Protein AF-A0A525J0Y9-F1 (afdb_monomer)

Radius of gyration: 17.72 Å; Cα contacts (8 Å, |Δi|>4): 137; chains: 1; bounding box: 52×39×49 Å

Structure (mmCIF, N/CA/C/O backbone):
data_AF-A0A525J0Y9-F1
#
_entry.id   AF-A0A525J0Y9-F1
#
loop_
_atom_site.group_PDB
_atom_site.id
_atom_site.type_symbol
_atom_site.label_atom_id
_atom_site.label_alt_id
_atom_site.label_comp_id
_atom_site.label_asym_id
_atom_site.label_entity_id
_atom_site.label_seq_id
_atom_site.pdbx_PDB_ins_code
_atom_site.Cartn_x
_atom_site.Cartn_y
_atom_site.Cartn_z
_atom_site.occupancy
_atom_site.B_iso_or_equiv
_atom_site.auth_seq_id
_atom_site.auth_comp_id
_atom_site.auth_asym_id
_atom_site.auth_atom_id
_atom_site.pdbx_PDB_model_num
ATOM 1 N N . MET A 1 1 ? 34.612 -6.342 -10.418 1.00 50.94 1 MET A N 1
ATOM 2 C CA . MET A 1 1 ? 33.706 -7.247 -11.149 1.00 50.94 1 MET A CA 1
ATOM 3 C C . MET A 1 1 ? 33.221 -6.514 -12.387 1.00 50.94 1 MET A C 1
ATOM 5 O O . MET A 1 1 ? 32.792 -5.370 -12.257 1.00 50.94 1 MET A O 1
ATOM 9 N N . LYS A 1 2 ? 33.400 -7.086 -13.579 1.00 50.25 2 LYS A N 1
ATOM 10 C CA . LYS A 1 2 ? 32.946 -6.467 -14.837 1.00 50.25 2 LYS A CA 1
ATOM 11 C C . LYS A 1 2 ? 31.425 -6.607 -14.954 1.00 50.25 2 LYS A C 1
ATOM 13 O O . LYS A 1 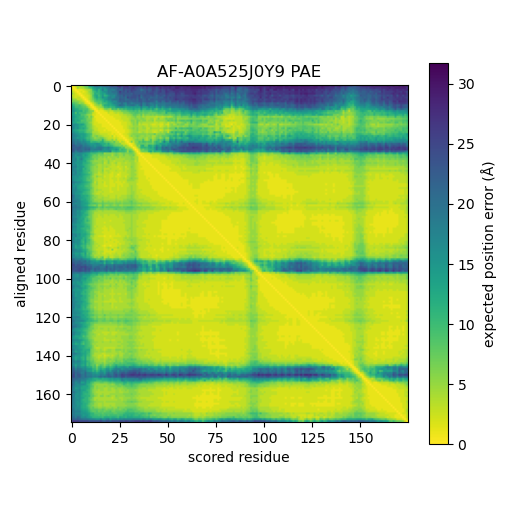2 ? 30.862 -7.576 -14.463 1.00 50.25 2 LYS A O 1
ATOM 18 N N . LEU A 1 3 ? 30.759 -5.667 -15.630 1.00 39.69 3 LEU A N 1
ATOM 19 C CA . LEU A 1 3 ? 29.298 -5.688 -15.824 1.00 39.69 3 LEU A CA 1
ATOM 20 C C . LEU A 1 3 ? 28.804 -7.018 -16.432 1.00 39.69 3 LEU A C 1
ATOM 22 O O . LEU A 1 3 ? 27.753 -7.513 -16.049 1.00 39.69 3 LEU A O 1
ATOM 26 N N . ALA A 1 4 ? 29.608 -7.621 -17.313 1.00 53.34 4 ALA A N 1
ATOM 27 C CA . ALA A 1 4 ? 29.344 -8.934 -17.897 1.00 53.34 4 ALA A CA 1
ATOM 28 C C . ALA A 1 4 ? 29.291 -10.067 -16.852 1.00 53.34 4 ALA A C 1
ATOM 30 O O . ALA A 1 4 ? 28.433 -10.929 -16.942 1.00 53.34 4 ALA A O 1
ATOM 31 N N . GLU A 1 5 ? 30.135 -10.026 -15.816 1.00 46.31 5 GLU A N 1
ATOM 32 C CA . GLU A 1 5 ? 30.163 -11.041 -14.748 1.00 46.31 5 GLU A CA 1
ATOM 33 C C . GLU A 1 5 ? 28.964 -10.906 -13.793 1.00 46.31 5 GLU A C 1
ATOM 35 O O . GLU A 1 5 ? 28.507 -11.897 -13.239 1.00 46.31 5 GLU A O 1
ATOM 40 N N . ILE A 1 6 ? 28.421 -9.691 -13.616 1.00 53.44 6 ILE A N 1
ATOM 41 C CA . ILE A 1 6 ? 27.193 -9.453 -12.830 1.00 53.44 6 ILE A CA 1
ATOM 42 C C . ILE A 1 6 ? 25.972 -10.068 -13.530 1.00 53.44 6 ILE A C 1
ATOM 44 O O . ILE A 1 6 ? 25.081 -10.587 -12.865 1.00 53.44 6 ILE A O 1
ATOM 48 N N . LEU A 1 7 ? 25.937 -10.015 -14.865 1.00 55.31 7 LEU A N 1
ATOM 49 C CA . LEU A 1 7 ? 24.838 -10.542 -15.681 1.00 55.31 7 LEU A CA 1
ATOM 50 C C . LEU A 1 7 ? 24.848 -12.075 -15.796 1.00 55.31 7 LEU A C 1
ATOM 52 O O . LEU A 1 7 ? 23.826 -12.656 -16.151 1.00 55.31 7 LEU A O 1
ATOM 56 N N . GLU A 1 8 ? 25.975 -12.721 -15.488 1.00 55.66 8 GLU A N 1
ATOM 57 C CA . GLU A 1 8 ? 26.121 -14.183 -15.488 1.00 55.66 8 GLU A CA 1
ATOM 58 C C . GLU A 1 8 ? 25.862 -14.831 -14.119 1.00 55.66 8 GLU A C 1
ATOM 60 O O . GLU A 1 8 ? 25.865 -16.059 -14.004 1.00 55.66 8 GLU A O 1
ATOM 65 N N . LEU A 1 9 ? 25.600 -14.037 -13.074 1.00 55.06 9 LEU A N 1
ATOM 66 C CA . LEU A 1 9 ? 25.183 -14.584 -11.787 1.00 55.06 9 LEU A CA 1
ATOM 67 C C . LEU A 1 9 ? 23.846 -15.329 -11.939 1.00 55.06 9 LEU A C 1
ATOM 69 O O . LEU A 1 9 ? 22.971 -14.882 -12.688 1.00 55.06 9 LEU A O 1
ATOM 73 N N . PRO A 1 10 ? 23.656 -16.458 -11.231 1.00 55.88 10 PRO A N 1
ATOM 74 C CA . PRO A 1 10 ? 22.406 -17.198 -11.283 1.00 55.88 10 PRO A CA 1
ATOM 75 C C . PRO A 1 10 ? 21.253 -16.279 -10.873 1.00 55.88 10 PRO A C 1
ATOM 77 O O . PRO A 1 10 ? 21.152 -15.855 -9.724 1.00 55.88 10 PRO A O 1
ATOM 80 N N . THR A 1 11 ? 20.395 -15.965 -11.842 1.00 59.47 11 THR A N 1
ATOM 81 C CA . THR A 1 11 ? 19.220 -15.123 -11.621 1.00 59.47 11 THR A CA 1
ATOM 82 C C . THR A 1 11 ? 18.244 -15.860 -10.721 1.00 59.47 11 THR A C 1
ATOM 84 O O . THR A 1 11 ? 17.817 -16.983 -11.017 1.00 59.47 11 THR A O 1
ATOM 87 N N . THR A 1 12 ? 17.880 -15.225 -9.612 1.00 68.38 12 THR A N 1
ATOM 88 C CA . THR A 1 12 ? 16.834 -15.740 -8.733 1.00 68.38 12 THR A CA 1
ATOM 89 C C . THR A 1 12 ? 15.503 -15.783 -9.491 1.00 68.38 12 THR A C 1
ATOM 91 O O . THR A 1 12 ? 15.310 -15.105 -10.508 1.00 68.38 12 THR A O 1
ATOM 94 N N . GLY A 1 13 ? 14.536 -16.568 -9.000 1.00 71.94 13 GLY A N 1
ATOM 95 C CA . GLY A 1 13 ? 13.170 -16.518 -9.536 1.00 71.94 13 GLY A CA 1
ATOM 96 C C . GLY A 1 13 ? 12.594 -15.093 -9.520 1.00 71.94 13 GLY A C 1
ATOM 97 O O . GLY A 1 13 ? 11.845 -14.717 -10.418 1.00 71.94 13 GLY A O 1
ATOM 98 N N . TRP A 1 14 ? 13.018 -14.276 -8.553 1.00 75.94 14 TRP A N 1
ATOM 99 C CA . TRP A 1 14 ? 12.629 -12.878 -8.410 1.00 75.94 14 TRP A CA 1
ATOM 100 C C . TRP A 1 14 ? 13.270 -11.951 -9.442 1.00 75.94 14 TRP A C 1
ATOM 102 O O . TRP A 1 14 ? 12.550 -11.143 -10.028 1.00 75.94 14 TRP A O 1
ATOM 112 N N . ASP A 1 15 ? 14.559 -12.114 -9.748 1.00 77.38 15 ASP A N 1
ATOM 113 C CA . ASP A 1 15 ? 15.233 -11.322 -10.789 1.00 77.38 15 ASP A CA 1
ATOM 114 C C . ASP A 1 15 ? 14.546 -11.500 -12.147 1.00 77.38 15 ASP A C 1
ATOM 116 O O . ASP A 1 15 ? 14.298 -10.532 -12.867 1.00 77.38 15 ASP A O 1
ATOM 120 N N . LYS A 1 16 ? 14.146 -12.739 -12.463 1.00 79.19 16 LYS A N 1
ATOM 121 C CA . LYS A 1 16 ? 13.405 -13.057 -13.692 1.00 79.19 16 LYS A CA 1
ATOM 122 C C . LYS A 1 16 ? 12.023 -12.408 -13.720 1.00 79.19 16 LYS A C 1
ATOM 124 O O . LYS A 1 16 ? 11.616 -11.915 -14.767 1.00 79.19 16 LYS A O 1
ATOM 129 N N . ARG A 1 17 ? 11.305 -12.382 -12.592 1.00 80.81 17 ARG A N 1
ATOM 130 C CA . ARG A 1 17 ? 9.975 -11.754 -12.502 1.00 80.81 17 ARG A CA 1
ATOM 131 C C . ARG A 1 17 ? 10.050 -10.232 -12.603 1.00 80.81 17 ARG A C 1
ATOM 133 O O . ARG A 1 17 ? 9.226 -9.651 -13.296 1.00 80.81 17 ARG A O 1
ATOM 140 N N . ILE A 1 18 ? 11.048 -9.597 -11.982 1.00 84.56 18 ILE A N 1
ATOM 141 C CA . ILE A 1 18 ? 11.303 -8.154 -12.138 1.00 84.56 18 ILE A CA 1
ATOM 142 C C . ILE A 1 18 ? 11.634 -7.829 -13.594 1.00 84.56 18 ILE A C 1
ATOM 144 O O . ILE A 1 18 ? 11.050 -6.905 -14.154 1.00 84.56 18 ILE A O 1
ATOM 148 N N . ALA A 1 19 ? 12.535 -8.596 -14.216 1.00 82.44 19 ALA A N 1
ATOM 149 C CA . ALA A 1 19 ? 12.900 -8.398 -15.614 1.00 82.44 19 ALA A CA 1
ATOM 150 C C . ALA A 1 19 ? 11.688 -8.565 -16.540 1.00 82.44 19 ALA A C 1
ATOM 152 O O . ALA A 1 19 ? 11.426 -7.682 -17.345 1.00 82.44 19 ALA A O 1
ATOM 153 N N . ALA A 1 20 ? 10.908 -9.639 -16.383 1.00 81.38 20 ALA A N 1
ATOM 154 C CA . ALA A 1 20 ? 9.713 -9.879 -17.188 1.00 81.38 20 ALA A CA 1
ATOM 155 C C . ALA A 1 20 ? 8.656 -8.771 -17.024 1.00 81.38 20 ALA A C 1
ATOM 157 O O . ALA A 1 20 ? 8.114 -8.300 -18.023 1.00 81.38 20 ALA A O 1
ATOM 158 N N . ASP A 1 21 ? 8.399 -8.329 -15.787 1.00 88.19 21 ASP A N 1
ATOM 159 C CA . ASP A 1 21 ? 7.450 -7.249 -15.490 1.00 88.19 21 ASP A CA 1
ATOM 160 C C . ASP A 1 21 ? 7.878 -5.933 -16.155 1.00 88.19 21 ASP A C 1
ATOM 162 O O . ASP A 1 21 ? 7.080 -5.286 -16.827 1.00 88.19 21 ASP A O 1
ATOM 166 N N . LEU A 1 22 ? 9.160 -5.563 -16.045 1.00 87.00 22 LEU A N 1
ATOM 167 C CA . LEU A 1 22 ? 9.690 -4.361 -16.691 1.00 87.00 22 LEU A CA 1
ATOM 168 C C . LEU A 1 22 ? 9.712 -4.480 -18.220 1.00 87.00 22 LEU A C 1
ATOM 170 O O . LEU A 1 22 ? 9.345 -3.522 -18.896 1.00 87.00 22 LEU A O 1
ATOM 174 N N . THR A 1 23 ? 10.115 -5.626 -18.774 1.00 85.50 23 THR A N 1
ATOM 175 C CA . THR A 1 23 ? 10.181 -5.841 -20.226 1.00 85.50 23 THR A CA 1
ATOM 176 C C . THR A 1 23 ? 8.806 -5.725 -20.868 1.00 85.50 23 THR A C 1
ATOM 178 O O . THR A 1 23 ? 8.678 -4.997 -21.848 1.00 85.50 23 THR A O 1
ATOM 181 N N . ALA A 1 24 ? 7.774 -6.349 -20.291 1.00 83.38 24 ALA A N 1
ATOM 182 C CA . ALA A 1 24 ? 6.409 -6.253 -20.811 1.00 83.38 24 ALA A CA 1
ATOM 183 C C . ALA A 1 24 ? 5.927 -4.792 -20.900 1.00 83.38 24 ALA A C 1
ATOM 185 O O . ALA A 1 24 ? 5.294 -4.383 -21.874 1.00 83.38 24 ALA A O 1
ATOM 186 N N . GLU A 1 25 ? 6.275 -3.980 -19.901 1.00 87.06 25 GLU A N 1
ATOM 187 C CA . GLU A 1 25 ? 5.931 -2.559 -19.871 1.00 87.06 25 GLU A CA 1
ATOM 188 C C . GLU A 1 25 ? 6.750 -1.720 -20.852 1.00 87.06 25 GLU A C 1
ATOM 190 O O . GLU A 1 25 ? 6.225 -0.810 -21.498 1.00 87.06 25 GLU A O 1
ATOM 195 N N . MET A 1 26 ? 8.038 -2.030 -20.984 1.00 82.75 26 MET A N 1
ATOM 196 C CA . MET 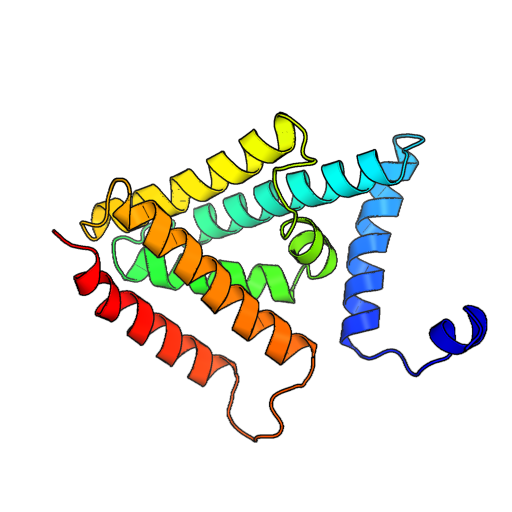A 1 26 ? 8.930 -1.344 -21.910 1.00 82.75 26 MET A CA 1
ATOM 197 C C . MET A 1 26 ? 8.572 -1.639 -23.365 1.00 82.75 26 MET A C 1
ATOM 199 O O . MET A 1 26 ? 8.555 -0.706 -24.159 1.00 82.75 26 MET A O 1
ATOM 203 N N . GLU A 1 27 ? 8.256 -2.884 -23.720 1.00 81.31 27 GLU A N 1
ATOM 204 C CA . GLU A 1 27 ? 7.828 -3.257 -25.075 1.00 81.31 27 GLU A CA 1
ATOM 205 C C . GLU A 1 27 ? 6.557 -2.510 -25.477 1.00 81.31 27 GLU A C 1
ATOM 207 O O . GLU A 1 27 ? 6.502 -1.913 -26.553 1.00 81.31 27 GLU A O 1
ATOM 212 N N . HIS A 1 28 ? 5.569 -2.465 -24.582 1.00 77.00 28 HIS A N 1
ATOM 213 C CA . HIS A 1 28 ? 4.333 -1.732 -24.818 1.00 77.00 28 HIS A CA 1
ATOM 214 C C . HIS A 1 28 ? 4.578 -0.222 -24.985 1.00 77.00 28 HIS A C 1
ATOM 216 O O . HIS A 1 28 ? 4.080 0.382 -25.931 1.00 77.00 28 HIS A O 1
ATOM 222 N N . HIS A 1 29 ? 5.386 0.393 -24.113 1.00 76.62 29 HIS A N 1
ATOM 223 C CA . HIS A 1 29 ? 5.624 1.839 -24.151 1.00 76.62 29 HIS A CA 1
ATOM 224 C C . HIS A 1 29 ? 6.548 2.283 -25.299 1.00 76.62 29 HIS A C 1
ATOM 226 O O . HIS A 1 29 ? 6.326 3.334 -25.902 1.00 76.62 29 HIS A O 1
ATOM 232 N N . LEU A 1 30 ? 7.583 1.497 -25.618 1.00 71.62 30 LEU A N 1
ATOM 233 C CA . LEU A 1 30 ? 8.547 1.805 -26.682 1.00 71.62 30 LEU A CA 1
ATOM 234 C C . LEU A 1 30 ? 7.973 1.575 -28.082 1.00 71.62 30 LEU A C 1
ATOM 236 O O . LEU A 1 30 ? 8.363 2.279 -29.011 1.00 71.62 30 LEU A O 1
ATOM 240 N N . ALA A 1 31 ? 7.023 0.646 -28.240 1.00 67.75 31 ALA A N 1
ATOM 241 C CA . ALA A 1 31 ? 6.267 0.511 -29.485 1.00 67.75 31 ALA A CA 1
ATOM 242 C C . ALA A 1 31 ? 5.491 1.796 -29.830 1.00 67.75 31 ALA A C 1
ATOM 244 O O . ALA A 1 31 ? 5.243 2.080 -31.001 1.00 67.75 31 ALA A O 1
ATOM 245 N N . GLU A 1 32 ? 5.139 2.593 -28.817 1.00 63.66 32 GLU A N 1
ATOM 246 C CA . GLU A 1 32 ? 4.380 3.829 -28.980 1.00 63.66 32 GLU A CA 1
ATOM 247 C C . GLU A 1 32 ? 5.272 5.081 -29.090 1.00 63.66 32 GLU A C 1
ATOM 249 O O . GLU A 1 32 ? 4.835 6.068 -29.690 1.00 63.66 32 GLU A O 1
ATOM 254 N N . LYS A 1 33 ? 6.499 5.090 -28.526 1.00 64.94 33 LYS A N 1
ATOM 255 C CA . LYS A 1 33 ? 7.399 6.271 -28.483 1.00 64.94 33 LYS A CA 1
ATOM 256 C C . LYS A 1 33 ? 8.890 5.934 -28.318 1.00 64.94 33 LYS A C 1
ATOM 258 O O . LYS A 1 33 ? 9.260 5.007 -27.608 1.00 64.94 33 LYS A O 1
ATOM 263 N N . THR A 1 34 ? 9.770 6.818 -28.802 1.00 60.31 34 THR A N 1
ATOM 264 C CA . THR A 1 34 ? 11.162 6.901 -28.315 1.00 60.31 34 THR A CA 1
ATOM 265 C C . THR A 1 34 ? 11.166 7.612 -26.959 1.00 60.31 34 THR A C 1
ATOM 267 O O . THR A 1 34 ? 10.765 8.771 -26.881 1.00 60.31 34 THR A O 1
ATOM 270 N N . SER A 1 35 ? 11.574 6.941 -25.880 1.00 68.12 35 SER A N 1
ATOM 271 C CA . SER A 1 35 ? 11.570 7.510 -24.519 1.00 68.12 35 SER A CA 1
ATOM 272 C C . SER A 1 35 ? 12.936 7.418 -23.847 1.00 68.12 35 SER A C 1
ATOM 274 O O . SER A 1 35 ? 13.663 6.438 -23.999 1.00 68.12 35 SER A O 1
ATOM 276 N N . THR A 1 36 ? 13.281 8.441 -23.071 1.00 81.75 36 THR A N 1
ATOM 277 C CA . THR A 1 36 ? 14.479 8.470 -22.226 1.00 81.75 36 THR A CA 1
ATOM 278 C C . THR A 1 36 ? 14.278 7.657 -20.939 1.00 81.75 36 THR A C 1
ATOM 280 O O . THR A 1 36 ? 13.154 7.408 -20.499 1.00 81.75 36 THR A O 1
ATOM 283 N N . VAL A 1 37 ? 15.372 7.266 -20.272 1.00 79.19 37 VAL A N 1
ATOM 284 C CA . VAL A 1 37 ? 15.308 6.534 -18.988 1.00 79.19 37 VAL A CA 1
ATOM 285 C C . VAL A 1 37 ? 14.514 7.295 -17.906 1.00 79.19 37 VAL A C 1
ATOM 287 O O . VAL A 1 37 ? 13.697 6.665 -17.230 1.00 79.19 37 VAL A O 1
ATOM 290 N N . PRO A 1 38 ? 14.677 8.622 -17.710 1.00 79.12 38 PRO A N 1
ATOM 291 C CA . PRO A 1 38 ? 13.848 9.374 -16.764 1.00 79.12 38 PRO A CA 1
ATOM 292 C C . PRO A 1 38 ? 12.349 9.339 -17.090 1.00 79.12 38 PRO A C 1
ATOM 294 O O . PRO A 1 38 ? 11.536 9.186 -16.174 1.00 79.12 38 PRO A O 1
ATOM 297 N N . GLU A 1 39 ? 11.984 9.437 -18.372 1.00 80.44 39 GLU A N 1
ATOM 298 C CA . GLU A 1 39 ? 10.590 9.361 -18.831 1.00 80.44 39 GLU A CA 1
ATOM 299 C C . GLU A 1 39 ? 9.999 7.977 -18.580 1.00 80.44 39 GLU A C 1
ATOM 301 O O . GLU A 1 39 ? 8.924 7.874 -17.991 1.00 80.44 39 GLU A O 1
ATOM 306 N N . MET A 1 40 ? 10.741 6.917 -18.909 1.00 83.12 40 MET A N 1
ATOM 307 C CA . MET A 1 40 ? 10.334 5.538 -18.636 1.00 83.12 40 MET A CA 1
ATOM 308 C C . MET A 1 40 ? 10.110 5.311 -17.137 1.00 83.12 40 MET A C 1
ATOM 310 O O . MET A 1 40 ? 9.065 4.825 -16.711 1.00 83.12 40 MET A O 1
ATOM 314 N N . ARG A 1 41 ? 11.056 5.739 -16.292 1.00 79.69 41 ARG A N 1
ATOM 315 C CA . ARG A 1 41 ? 10.922 5.606 -14.832 1.00 79.69 41 ARG A CA 1
ATOM 316 C C . ARG A 1 41 ? 9.712 6.361 -14.284 1.00 79.69 41 ARG A C 1
ATOM 318 O O . ARG A 1 41 ? 9.114 5.926 -13.302 1.00 79.69 41 ARG A O 1
ATOM 325 N N . ARG A 1 42 ? 9.373 7.514 -14.866 1.00 83.31 42 ARG A N 1
ATOM 326 C CA . ARG A 1 42 ? 8.179 8.289 -14.504 1.00 83.31 42 ARG A CA 1
ATOM 327 C C . ARG A 1 42 ? 6.906 7.569 -14.950 1.00 83.31 42 ARG A C 1
ATOM 329 O O . ARG A 1 42 ? 5.977 7.467 -14.153 1.00 83.31 42 ARG A O 1
ATOM 336 N N . PHE A 1 43 ? 6.873 7.068 -16.183 1.00 87.81 43 PHE A N 1
ATOM 337 C CA . PHE A 1 43 ? 5.756 6.299 -16.728 1.00 87.81 43 PHE A CA 1
ATOM 338 C C . PHE A 1 43 ? 5.437 5.082 -15.853 1.00 87.81 43 PHE A C 1
ATOM 340 O O . PHE A 1 43 ? 4.316 4.974 -15.357 1.00 87.81 43 PHE A O 1
ATOM 347 N N . LEU A 1 44 ? 6.441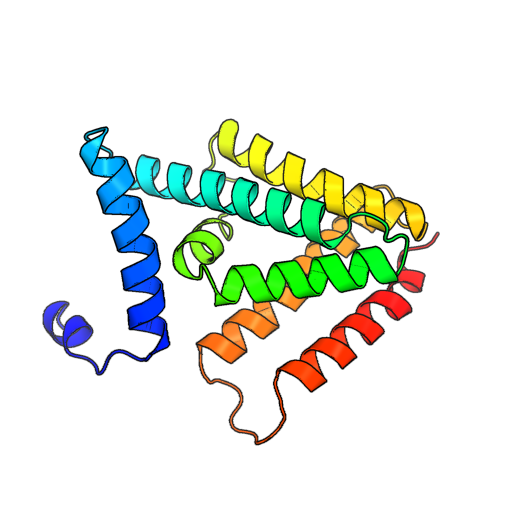 4.245 -15.576 1.00 89.12 44 LEU A N 1
ATOM 348 C CA . LEU A 1 44 ? 6.302 3.044 -14.748 1.00 89.12 44 LEU A CA 1
ATOM 349 C C . LEU A 1 44 ? 5.776 3.375 -13.347 1.00 89.12 44 LEU A C 1
ATOM 351 O O . LEU A 1 44 ? 4.870 2.717 -12.850 1.00 89.12 44 LEU A O 1
ATOM 355 N N . ALA A 1 45 ? 6.287 4.437 -12.721 1.00 87.81 45 ALA A N 1
ATOM 356 C CA . ALA A 1 45 ? 5.841 4.847 -11.393 1.00 87.81 45 ALA A CA 1
ATOM 357 C C . ALA A 1 45 ? 4.378 5.330 -11.378 1.00 87.81 45 ALA A C 1
ATOM 359 O O . ALA A 1 45 ? 3.609 4.967 -10.489 1.00 87.81 45 ALA A O 1
ATOM 360 N N . VAL A 1 46 ? 3.976 6.138 -12.368 1.00 91.00 46 VAL A N 1
ATOM 361 C CA . VAL A 1 46 ? 2.591 6.620 -12.501 1.00 91.00 46 VAL A CA 1
ATOM 362 C C . VAL A 1 46 ? 1.639 5.462 -12.786 1.00 91.00 46 VAL A C 1
ATOM 364 O O . VAL A 1 46 ? 0.572 5.391 -12.173 1.00 91.00 46 VAL A O 1
ATOM 367 N N . LYS A 1 47 ? 2.020 4.549 -13.687 1.00 93.44 47 LYS A N 1
ATOM 368 C CA . LYS A 1 47 ? 1.256 3.333 -13.974 1.00 93.44 47 LYS A CA 1
ATOM 369 C C . LYS A 1 47 ? 1.121 2.478 -12.717 1.00 93.44 47 LYS A C 1
ATOM 371 O O . L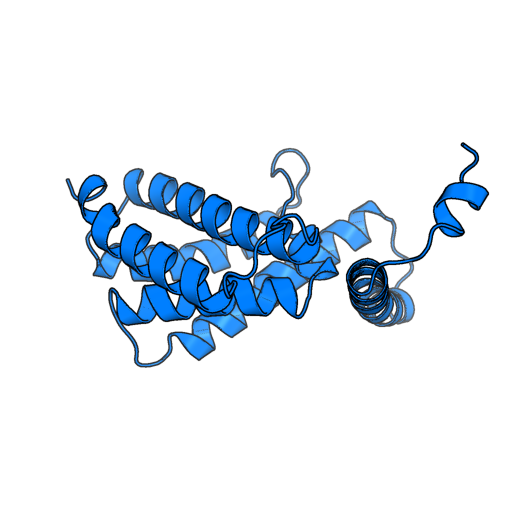YS A 1 47 ? 0.002 2.144 -12.343 1.00 93.44 47 LYS A O 1
ATOM 376 N N . GLY A 1 48 ? 2.221 2.262 -11.998 1.00 94.25 48 GLY A N 1
ATOM 377 C CA . GLY A 1 48 ? 2.236 1.484 -10.766 1.00 94.25 48 GLY A CA 1
ATOM 378 C C . GLY A 1 48 ? 1.303 2.029 -9.684 1.00 94.25 48 GLY A C 1
ATOM 379 O O . GLY A 1 48 ? 0.544 1.274 -9.082 1.00 94.25 48 GLY A O 1
ATOM 380 N N . TYR A 1 49 ? 1.281 3.349 -9.475 1.00 94.25 49 TYR A N 1
ATOM 381 C CA . TYR A 1 49 ? 0.335 3.961 -8.538 1.00 94.25 49 TYR A CA 1
ATOM 382 C C . TYR A 1 49 ? -1.126 3.825 -8.973 1.00 94.25 49 TYR A C 1
ATOM 384 O O . TYR A 1 49 ? -1.992 3.624 -8.121 1.00 94.25 49 TYR A O 1
ATOM 392 N N . ARG A 1 50 ? -1.414 3.940 -10.274 1.00 96.00 50 ARG A N 1
ATOM 393 C CA . ARG A 1 50 ? -2.776 3.808 -10.810 1.00 96.00 50 ARG A CA 1
ATOM 394 C C . ARG A 1 50 ? -3.295 2.380 -10.687 1.00 96.00 50 ARG A C 1
ATOM 396 O O . ARG A 1 50 ? -4.401 2.211 -10.183 1.00 96.00 50 ARG A O 1
ATOM 403 N N . GLU A 1 51 ? -2.498 1.392 -11.089 1.00 97.62 51 GLU A N 1
ATOM 404 C CA . GLU A 1 51 ? -2.861 -0.025 -10.972 1.00 97.62 51 GLU A CA 1
ATOM 405 C C . GLU A 1 51 ? -3.070 -0.412 -9.504 1.00 97.62 51 GLU A C 1
ATOM 407 O O . GLU A 1 51 ? -4.105 -0.979 -9.157 1.00 97.62 51 GLU A O 1
ATOM 412 N N . LEU A 1 52 ? -2.148 -0.023 -8.614 1.00 97.69 52 LEU A N 1
ATOM 413 C CA . LEU A 1 52 ? -2.287 -0.297 -7.185 1.00 97.69 52 LEU A CA 1
ATOM 414 C C . LEU A 1 52 ? -3.544 0.355 -6.593 1.00 97.69 52 LEU A C 1
ATOM 416 O O . LEU A 1 52 ? -4.255 -0.274 -5.811 1.00 97.69 52 LEU A O 1
ATOM 420 N N . ARG A 1 53 ? -3.838 1.609 -6.963 1.00 98.06 53 ARG A N 1
ATOM 421 C CA . ARG A 1 53 ? -5.057 2.291 -6.512 1.00 98.06 53 ARG A CA 1
ATOM 422 C C . ARG A 1 53 ? -6.304 1.536 -6.963 1.00 98.06 53 ARG A C 1
ATOM 424 O O . ARG A 1 53 ? -7.150 1.257 -6.124 1.00 98.06 53 ARG A O 1
ATOM 431 N N . GLN A 1 54 ? -6.390 1.185 -8.246 1.00 98.38 54 GLN A N 1
ATOM 432 C CA . GLN A 1 54 ? -7.528 0.447 -8.804 1.00 98.38 54 GLN A CA 1
ATOM 433 C C . GLN A 1 54 ? -7.727 -0.902 -8.109 1.00 98.38 54 GLN A C 1
ATOM 435 O O . GLN A 1 54 ? -8.855 -1.263 -7.783 1.00 98.38 54 GLN A O 1
ATOM 440 N N . LEU A 1 55 ? -6.633 -1.619 -7.837 1.00 98.50 55 LEU A N 1
ATOM 441 C CA . LEU A 1 55 ? -6.680 -2.889 -7.121 1.00 98.50 55 LEU A CA 1
ATOM 442 C C . LEU A 1 55 ? -7.231 -2.722 -5.702 1.00 98.50 55 LEU A C 1
ATOM 444 O O . LEU A 1 55 ? -8.100 -3.483 -5.290 1.00 98.50 55 LEU A O 1
ATOM 448 N N . ILE A 1 56 ? -6.746 -1.721 -4.963 1.00 98.44 56 ILE A N 1
ATOM 449 C CA . ILE A 1 56 ? -7.236 -1.442 -3.609 1.00 98.44 56 ILE A CA 1
ATOM 450 C C . ILE A 1 56 ? -8.708 -1.039 -3.657 1.00 98.44 56 ILE A C 1
ATOM 452 O O . ILE A 1 56 ? -9.490 -1.593 -2.899 1.00 98.44 56 ILE A O 1
ATOM 456 N N . GLU A 1 57 ? -9.096 -0.109 -4.534 1.00 98.44 57 GLU A N 1
ATOM 457 C CA . GLU A 1 57 ? -10.486 0.351 -4.682 1.00 98.44 57 GLU A CA 1
ATOM 458 C C . GLU A 1 57 ? -11.445 -0.818 -4.944 1.00 98.44 57 GLU A C 1
ATOM 460 O O . GLU A 1 57 ? -12.498 -0.903 -4.311 1.00 98.44 57 GLU A O 1
ATOM 465 N N . HIS A 1 58 ? -11.054 -1.743 -5.823 1.00 98.50 58 HIS A N 1
ATOM 466 C CA . HIS A 1 58 ? -11.796 -2.970 -6.090 1.00 98.50 58 HIS A CA 1
ATOM 467 C C . HIS A 1 58 ? -11.902 -3.857 -4.841 1.00 98.50 58 HIS A C 1
ATOM 469 O O . HIS A 1 58 ? -12.998 -4.251 -4.444 1.00 98.50 58 HIS A O 1
ATOM 475 N N . ASP A 1 59 ? -10.780 -4.144 -4.182 1.00 98.31 59 ASP A N 1
ATOM 476 C CA . ASP A 1 59 ? -10.743 -5.099 -3.074 1.00 98.31 59 ASP A CA 1
ATOM 477 C C . ASP A 1 59 ? -11.353 -4.552 -1.778 1.00 98.31 59 ASP A C 1
ATOM 479 O O . ASP A 1 59 ? -11.786 -5.340 -0.935 1.00 98.31 59 ASP A O 1
ATOM 483 N N . VAL A 1 60 ? -11.431 -3.233 -1.591 1.00 98.31 60 VAL A N 1
ATOM 484 C CA . VAL A 1 60 ? -12.112 -2.625 -0.433 1.00 98.31 60 VAL A CA 1
ATOM 485 C C . VAL A 1 60 ? -13.601 -2.378 -0.672 1.00 98.31 60 VAL A C 1
ATOM 487 O O . VAL A 1 60 ? -14.304 -2.014 0.271 1.00 98.31 60 VAL A O 1
ATOM 490 N N . ALA A 1 61 ? -14.110 -2.581 -1.891 1.00 97.50 61 ALA A N 1
ATOM 491 C CA . ALA A 1 61 ? -15.521 -2.380 -2.200 1.00 97.50 61 ALA A CA 1
ATOM 492 C C . ALA A 1 61 ? -16.424 -3.207 -1.263 1.00 97.50 61 ALA A C 1
ATOM 494 O O . ALA A 1 61 ? -16.211 -4.400 -1.048 1.00 97.50 61 ALA A O 1
ATOM 495 N N . GLY A 1 62 ? -17.425 -2.550 -0.667 1.00 97.31 62 GLY A N 1
ATOM 496 C CA . GLY A 1 62 ? -18.339 -3.166 0.305 1.00 97.31 62 GLY A CA 1
ATOM 497 C C . GLY A 1 62 ? -17.749 -3.412 1.702 1.00 97.31 62 GLY A C 1
ATOM 498 O O . GLY A 1 62 ? -18.459 -3.923 2.564 1.00 97.31 62 GLY A O 1
ATOM 499 N N . LYS A 1 63 ? -16.486 -3.041 1.954 1.00 98.12 63 LYS A N 1
ATOM 500 C CA . LYS A 1 63 ? -15.824 -3.150 3.265 1.00 98.12 63 LYS A CA 1
ATOM 501 C C . LYS A 1 63 ? -15.718 -1.781 3.937 1.00 98.12 63 LYS A C 1
ATOM 503 O O . LYS A 1 63 ? -15.763 -0.742 3.281 1.00 98.12 63 LYS A O 1
ATOM 508 N N . SER A 1 64 ? -15.551 -1.770 5.258 1.00 96.44 64 SER A N 1
ATOM 509 C CA . SER A 1 64 ? -15.369 -0.535 6.032 1.00 96.44 64 SER A CA 1
ATOM 510 C C . SER A 1 64 ? -14.426 -0.740 7.217 1.00 96.44 64 SER A C 1
ATOM 512 O O . SER A 1 64 ? -14.157 -1.874 7.613 1.00 96.44 64 SER A O 1
ATOM 514 N N . GLY A 1 65 ? -13.894 0.355 7.761 1.00 96.31 65 GLY A N 1
ATOM 515 C CA . GLY A 1 65 ? -13.060 0.356 8.959 1.00 96.31 65 GLY A CA 1
ATOM 516 C C . GLY A 1 65 ? -11.886 -0.623 8.870 1.00 96.31 65 GLY A C 1
ATOM 517 O O . GLY A 1 65 ? -11.074 -0.560 7.944 1.00 96.31 65 GLY A O 1
ATOM 518 N N . ALA A 1 66 ? -11.802 -1.531 9.845 1.00 97.94 66 ALA A N 1
ATOM 519 C CA . ALA A 1 66 ? -10.717 -2.502 9.959 1.00 97.94 66 ALA A CA 1
ATOM 520 C C . ALA A 1 66 ? -10.691 -3.494 8.784 1.00 97.94 66 ALA A C 1
ATOM 522 O O . ALA A 1 66 ? -9.612 -3.816 8.289 1.00 97.94 66 ALA A O 1
ATOM 523 N N . ASP A 1 67 ? -11.856 -3.914 8.283 1.00 98.44 67 ASP A N 1
ATOM 524 C CA . ASP A 1 67 ? -11.946 -4.861 7.165 1.00 98.44 67 ASP A CA 1
ATOM 525 C C . ASP A 1 67 ? -11.462 -4.235 5.854 1.00 98.44 67 ASP A C 1
ATOM 527 O O . ASP A 1 67 ? -10.763 -4.881 5.069 1.00 98.44 67 ASP A O 1
ATOM 531 N N . ALA A 1 68 ? -11.784 -2.956 5.629 1.00 98.56 68 ALA A N 1
ATOM 532 C CA . ALA A 1 68 ? -11.270 -2.210 4.482 1.00 98.56 68 ALA A CA 1
ATOM 533 C C . ALA A 1 68 ? -9.749 -2.034 4.573 1.00 98.56 68 ALA A C 1
ATOM 535 O O . ALA A 1 68 ? -9.042 -2.225 3.584 1.00 98.56 68 ALA A O 1
ATOM 536 N N . LEU A 1 69 ? -9.227 -1.721 5.763 1.00 98.50 69 LEU A N 1
ATOM 537 C CA . LEU A 1 69 ? -7.790 -1.560 5.970 1.00 98.50 69 LEU A CA 1
ATOM 538 C C . LEU A 1 69 ? -7.024 -2.871 5.762 1.00 98.50 69 LEU A C 1
ATOM 540 O O . LEU A 1 69 ? -6.009 -2.884 5.066 1.00 98.50 69 LEU A O 1
ATOM 544 N N . ARG A 1 70 ? -7.540 -3.981 6.298 1.00 98.56 70 ARG A N 1
ATOM 545 C CA . ARG A 1 70 ? -6.982 -5.317 6.072 1.00 98.56 70 ARG A CA 1
ATOM 546 C C . ARG A 1 70 ? -6.941 -5.662 4.586 1.00 98.56 70 ARG A C 1
ATOM 548 O O . ARG A 1 70 ? -5.890 -6.053 4.083 1.00 98.56 70 ARG A O 1
ATOM 555 N N . ALA A 1 71 ? -8.050 -5.468 3.871 1.00 98.62 71 ALA A N 1
ATOM 556 C CA . ALA A 1 71 ? -8.117 -5.723 2.432 1.00 98.62 71 ALA A CA 1
ATOM 557 C C . ALA A 1 71 ? -7.136 -4.846 1.633 1.00 98.62 71 ALA A C 1
ATOM 559 O O . AL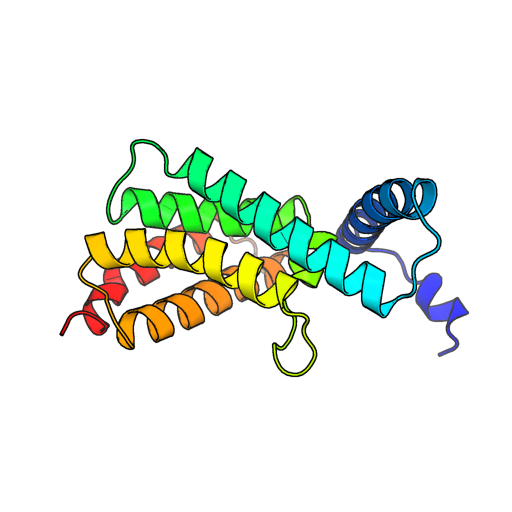A A 1 71 ? -6.477 -5.339 0.716 1.00 98.62 71 ALA A O 1
ATOM 560 N N . ALA A 1 72 ? -6.980 -3.573 2.011 1.00 98.62 72 ALA A N 1
ATOM 561 C CA . ALA A 1 72 ? -6.011 -2.677 1.391 1.00 98.62 72 ALA A CA 1
ATOM 562 C C . ALA A 1 72 ? -4.566 -3.158 1.603 1.00 98.62 72 ALA A C 1
ATOM 564 O O . ALA A 1 72 ? -3.802 -3.215 0.643 1.00 98.62 72 ALA A O 1
ATOM 565 N N . MET A 1 73 ? -4.191 -3.557 2.824 1.00 98.50 73 MET A N 1
ATOM 566 C CA . MET A 1 73 ? -2.847 -4.076 3.113 1.00 98.50 73 MET A CA 1
ATOM 567 C C . MET A 1 73 ? -2.556 -5.355 2.312 1.00 98.50 73 MET A C 1
ATOM 569 O O . MET A 1 73 ? -1.537 -5.422 1.625 1.00 98.50 73 MET A O 1
ATOM 573 N N . ILE A 1 74 ? -3.491 -6.314 2.289 1.00 98.06 74 ILE A N 1
ATOM 574 C CA . ILE A 1 74 ? -3.383 -7.532 1.464 1.00 98.06 74 ILE A CA 1
ATOM 575 C C . ILE A 1 74 ? -3.186 -7.179 -0.016 1.00 98.06 74 ILE A C 1
ATOM 577 O O . ILE A 1 74 ? -2.277 -7.708 -0.656 1.00 98.06 74 ILE A O 1
ATOM 581 N N . SER A 1 75 ? -3.977 -6.242 -0.543 1.00 98.19 75 SER A N 1
ATOM 582 C CA . SER A 1 75 ? -3.867 -5.780 -1.934 1.00 98.19 75 SER A CA 1
ATOM 583 C C . SER A 1 75 ? -2.507 -5.153 -2.228 1.00 98.19 75 SER A C 1
ATOM 585 O O . SER A 1 75 ? -1.930 -5.405 -3.282 1.00 98.19 75 SER A O 1
ATOM 587 N N . MET A 1 76 ? -1.966 -4.368 -1.292 1.00 97.50 76 MET A N 1
ATOM 588 C CA . MET A 1 76 ? -0.649 -3.750 -1.439 1.00 97.50 76 MET A CA 1
ATOM 589 C C . MET A 1 76 ? 0.476 -4.786 -1.492 1.00 97.50 76 MET A C 1
ATOM 591 O O . MET A 1 76 ? 1.354 -4.661 -2.346 1.00 97.50 76 MET A O 1
ATOM 595 N N . ARG A 1 77 ? 0.453 -5.813 -0.628 1.00 95.88 77 ARG A N 1
ATOM 596 C CA . ARG A 1 77 ? 1.430 -6.912 -0.702 1.00 95.88 77 ARG A CA 1
ATOM 597 C C . ARG A 1 77 ? 1.260 -7.705 -1.994 1.00 95.88 77 ARG A C 1
ATOM 599 O O . ARG A 1 77 ? 2.240 -7.868 -2.712 1.00 95.88 77 ARG A O 1
ATOM 606 N N . ARG A 1 78 ? 0.034 -8.131 -2.322 1.00 95.50 78 ARG A N 1
ATOM 607 C CA . ARG A 1 78 ? -0.258 -8.901 -3.542 1.00 95.50 78 ARG A CA 1
ATOM 608 C C . ARG A 1 78 ? 0.232 -8.172 -4.789 1.00 95.50 78 ARG A C 1
ATOM 610 O O . ARG A 1 78 ? 1.002 -8.736 -5.550 1.00 95.50 78 ARG A O 1
ATOM 617 N N . TYR A 1 79 ? -0.118 -6.895 -4.942 1.00 96.44 79 TYR A N 1
ATOM 618 C CA . TYR A 1 79 ? 0.344 -6.081 -6.066 1.00 96.44 79 TYR A CA 1
ATOM 619 C C . TYR A 1 79 ? 1.868 -6.032 -6.159 1.00 96.44 79 TYR A C 1
ATOM 621 O O . TYR A 1 79 ? 2.432 -6.174 -7.237 1.00 96.44 79 TYR A O 1
ATOM 629 N N . ALA A 1 80 ? 2.546 -5.834 -5.029 1.00 93.75 80 ALA A N 1
ATOM 630 C CA . ALA A 1 80 ? 3.993 -5.733 -5.025 1.00 93.75 80 ALA A CA 1
ATOM 631 C C . ALA A 1 80 ? 4.681 -7.058 -5.380 1.00 93.75 80 ALA A C 1
ATOM 633 O O . ALA A 1 80 ? 5.726 -7.035 -6.026 1.00 93.75 80 ALA A O 1
ATOM 634 N N . LEU A 1 81 ? 4.093 -8.191 -4.994 1.00 90.88 81 LEU A N 1
ATOM 635 C CA . LEU A 1 81 ? 4.571 -9.510 -5.390 1.00 90.88 81 LEU A CA 1
ATOM 636 C C . LEU A 1 81 ? 4.242 -9.793 -6.859 1.00 90.88 81 LEU A C 1
ATOM 638 O O . LEU A 1 81 ? 5.113 -10.283 -7.566 1.00 90.88 81 LEU A O 1
ATOM 642 N N . ASP A 1 82 ? 3.054 -9.448 -7.354 1.00 92.12 82 ASP A N 1
ATOM 643 C CA . ASP A 1 82 ? 2.611 -9.719 -8.731 1.00 92.12 82 ASP A CA 1
ATOM 644 C C . ASP A 1 82 ? 3.299 -8.830 -9.775 1.00 92.12 82 ASP A C 1
ATOM 646 O O . ASP A 1 82 ? 3.650 -9.307 -10.853 1.00 92.12 82 ASP A O 1
ATOM 650 N N . ARG A 1 83 ? 3.528 -7.556 -9.437 1.00 93.31 83 ARG A N 1
ATOM 651 C CA . ARG A 1 83 ? 4.057 -6.500 -10.319 1.00 93.31 83 ARG A CA 1
ATOM 652 C C . ARG A 1 83 ? 5.322 -5.876 -9.715 1.00 93.31 83 ARG A C 1
ATOM 654 O O . ARG A 1 83 ? 5.322 -4.699 -9.335 1.00 93.31 83 ARG A O 1
ATOM 661 N N . PRO A 1 84 ? 6.401 -6.657 -9.528 1.00 90.19 84 PRO A N 1
ATOM 662 C CA . PRO A 1 84 ? 7.535 -6.245 -8.707 1.00 90.19 84 PRO A CA 1
ATOM 663 C C . PRO A 1 84 ? 8.345 -5.091 -9.319 1.00 90.19 84 PRO A C 1
ATOM 665 O O . PRO A 1 84 ? 8.835 -4.235 -8.580 1.00 90.19 84 PRO A O 1
ATOM 668 N N . GLY A 1 85 ? 8.441 -5.006 -10.649 1.00 89.06 85 GLY A N 1
ATOM 669 C CA . GLY A 1 85 ? 9.119 -3.917 -11.352 1.00 89.06 85 GLY A CA 1
ATOM 670 C C . GLY A 1 85 ? 8.350 -2.600 -11.254 1.00 89.06 85 GLY A C 1
ATOM 671 O O . GLY A 1 85 ? 8.917 -1.568 -10.878 1.00 89.06 85 GLY A O 1
ATOM 672 N N . LEU A 1 86 ? 7.040 -2.635 -11.508 1.00 91.25 86 LEU A N 1
ATOM 673 C CA . LEU A 1 86 ? 6.167 -1.469 -11.337 1.00 91.25 86 LEU A CA 1
ATOM 674 C C . LEU A 1 86 ? 6.080 -1.024 -9.876 1.00 91.25 86 LEU A C 1
ATOM 676 O O . LEU A 1 86 ? 6.134 0.172 -9.593 1.00 91.25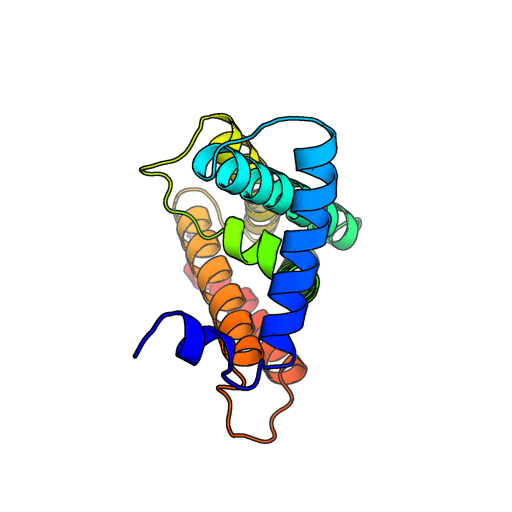 86 LEU A O 1
ATOM 680 N N . SER A 1 87 ? 5.989 -1.969 -8.940 1.00 89.94 87 SER A N 1
ATOM 681 C CA . SER A 1 87 ? 6.005 -1.690 -7.504 1.00 89.94 87 SER A CA 1
ATOM 682 C C . SER A 1 87 ? 7.298 -0.990 -7.088 1.00 89.94 87 SER A C 1
ATOM 684 O O . SER A 1 87 ? 7.248 0.088 -6.489 1.00 89.94 87 SER A O 1
ATOM 686 N N . ALA A 1 88 ? 8.458 -1.505 -7.508 1.00 87.38 88 ALA A N 1
ATOM 687 C CA . ALA A 1 88 ? 9.746 -0.866 -7.258 1.00 87.38 88 ALA A CA 1
ATOM 688 C C . ALA A 1 88 ? 9.826 0.552 -7.852 1.00 87.38 88 ALA A C 1
ATOM 690 O O . ALA A 1 88 ? 10.390 1.456 -7.229 1.00 87.38 88 ALA A O 1
ATOM 691 N N . ALA A 1 89 ? 9.207 0.788 -9.014 1.00 86.62 89 ALA A N 1
ATOM 692 C CA . ALA A 1 89 ? 9.132 2.117 -9.616 1.00 86.62 89 ALA A CA 1
ATOM 693 C C . ALA A 1 89 ? 8.323 3.123 -8.770 1.00 86.62 89 ALA A C 1
ATOM 695 O O . ALA A 1 89 ? 8.565 4.327 -8.871 1.00 86.62 89 ALA A O 1
ATOM 696 N N . THR A 1 90 ? 7.410 2.673 -7.899 1.00 85.69 90 THR A N 1
ATOM 697 C CA . THR A 1 90 ? 6.654 3.568 -6.998 1.00 85.69 90 THR A CA 1
ATOM 698 C C . THR A 1 90 ? 7.481 4.089 -5.815 1.00 85.69 90 THR A C 1
ATOM 700 O O . THR A 1 90 ? 7.175 5.149 -5.272 1.00 85.69 90 THR A O 1
ATOM 703 N N . PHE A 1 91 ? 8.575 3.416 -5.445 1.00 79.12 91 PHE A N 1
ATOM 704 C CA . PHE A 1 91 ? 9.399 3.696 -4.257 1.00 79.12 91 PHE A CA 1
ATOM 705 C C . PHE A 1 91 ? 10.300 4.948 -4.342 1.00 79.12 91 PHE A C 1
ATOM 707 O O . PHE A 1 91 ? 11.283 5.057 -3.605 1.00 79.12 91 PHE A O 1
ATOM 714 N N . ARG A 1 92 ? 10.004 5.881 -5.250 1.00 68.94 92 ARG A N 1
ATOM 715 C CA . ARG A 1 92 ? 10.853 7.039 -5.572 1.00 68.94 92 ARG A CA 1
ATOM 716 C C . ARG A 1 92 ? 10.710 8.189 -4.567 1.00 68.94 92 ARG A C 1
ATOM 718 O O . ARG A 1 92 ? 9.699 8.310 -3.879 1.00 68.94 92 ARG A O 1
ATOM 725 N N . ASN A 1 93 ? 11.760 9.014 -4.488 1.00 59.28 93 ASN A N 1
ATOM 726 C CA . ASN A 1 93 ? 11.793 10.229 -3.674 1.00 59.28 93 ASN A CA 1
ATOM 727 C C . ASN A 1 93 ? 11.168 11.413 -4.455 1.00 59.28 93 ASN A C 1
ATOM 729 O O . ASN A 1 93 ? 11.663 11.720 -5.547 1.00 59.28 93 ASN A O 1
ATOM 733 N N . PRO A 1 94 ? 10.168 12.116 -3.879 1.00 51.22 94 PRO A N 1
ATOM 734 C CA . PRO A 1 94 ? 9.495 13.264 -4.494 1.00 51.22 94 PRO A CA 1
ATOM 735 C C . PRO A 1 94 ? 10.400 14.438 -4.907 1.00 51.22 94 PRO A C 1
ATOM 737 O O . PRO A 1 94 ? 9.972 15.249 -5.729 1.00 51.22 94 PRO A O 1
ATOM 740 N N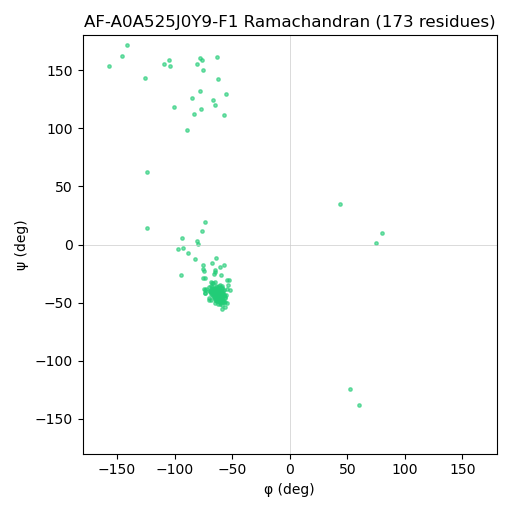 . GLU A 1 95 ? 11.631 14.539 -4.394 1.00 49.50 95 GLU A N 1
ATOM 741 C CA . GLU A 1 95 ? 12.589 15.614 -4.727 1.00 49.50 95 GLU A CA 1
ATOM 742 C C . GLU A 1 95 ? 13.041 15.627 -6.200 1.00 49.50 95 GLU A C 1
ATOM 744 O O . GLU A 1 95 ? 13.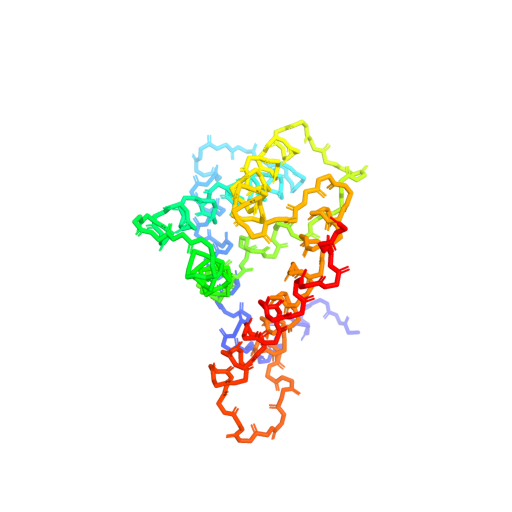621 16.606 -6.660 1.00 49.50 95 GLU A O 1
ATOM 749 N N . THR A 1 96 ? 12.737 14.578 -6.972 1.00 54.38 96 THR A N 1
ATOM 750 C CA . THR A 1 96 ? 13.078 14.482 -8.408 1.00 54.38 96 THR A CA 1
ATOM 751 C C . THR A 1 96 ? 11.872 14.227 -9.316 1.00 54.38 96 THR A C 1
ATOM 753 O O . THR A 1 96 ? 12.040 13.858 -10.480 1.00 54.38 96 THR A O 1
ATOM 756 N N . ASP A 1 97 ? 10.648 14.402 -8.806 1.00 62.06 97 ASP A N 1
ATOM 757 C CA . ASP A 1 97 ? 9.452 13.894 -9.479 1.00 62.06 97 ASP A CA 1
ATOM 758 C C . ASP A 1 97 ? 8.608 14.949 -10.210 1.00 62.06 97 ASP A C 1
ATOM 760 O O . ASP A 1 97 ? 8.542 16.136 -9.880 1.00 62.06 97 ASP A O 1
ATOM 764 N N . SER A 1 98 ? 7.903 14.465 -11.232 1.00 74.81 98 SER A N 1
ATOM 765 C CA . SER A 1 98 ? 6.971 15.240 -12.056 1.00 74.81 98 SER A CA 1
ATOM 766 C C . SER A 1 98 ? 5.628 15.530 -11.364 1.00 74.81 98 SER A C 1
ATOM 768 O O . SER A 1 98 ? 5.225 14.775 -10.472 1.00 74.81 98 SER A O 1
ATOM 770 N N . PRO A 1 99 ? 4.881 16.563 -11.803 1.00 84.56 99 PRO A N 1
ATOM 771 C CA . PRO A 1 99 ? 3.516 16.817 -11.339 1.00 84.56 99 PRO A CA 1
ATOM 772 C C . PRO A 1 99 ? 2.588 15.597 -11.441 1.00 84.56 99 PRO A C 1
ATOM 774 O O . PRO A 1 99 ? 1.814 15.339 -10.520 1.00 84.56 99 PRO A O 1
ATOM 777 N N . GLU A 1 100 ? 2.699 14.802 -12.507 1.00 86.62 100 GLU A N 1
ATOM 778 C CA . GLU A 1 100 ? 1.843 13.631 -12.729 1.00 86.62 100 GLU A CA 1
ATOM 779 C C . GLU A 1 100 ? 2.112 12.506 -11.727 1.00 86.62 100 GLU A C 1
ATOM 781 O O . GLU A 1 100 ? 1.181 11.837 -11.280 1.00 86.62 100 GLU A O 1
ATOM 786 N N . TRP A 1 101 ? 3.374 12.327 -11.332 1.00 84.94 101 TRP A N 1
ATOM 787 C CA . TRP A 1 101 ? 3.749 11.376 -10.286 1.00 84.94 101 TRP A CA 1
ATOM 788 C C . TRP A 1 101 ? 3.131 11.762 -8.943 1.00 84.94 101 TRP A C 1
ATOM 790 O O . TRP A 1 101 ? 2.493 10.932 -8.296 1.00 84.94 101 TRP A O 1
ATOM 800 N N . ARG A 1 102 ? 3.251 13.041 -8.552 1.00 86.38 102 ARG A N 1
ATOM 801 C CA . ARG A 1 102 ? 2.674 13.540 -7.292 1.00 86.38 102 ARG A CA 1
ATOM 802 C C . ARG A 1 102 ? 1.159 13.392 -7.277 1.00 86.38 102 ARG A C 1
ATOM 804 O O . ARG A 1 102 ? 0.604 12.982 -6.263 1.00 86.38 102 ARG A O 1
ATOM 811 N N . ALA A 1 103 ? 0.506 13.683 -8.401 1.00 90.94 103 ALA A N 1
ATOM 812 C CA . ALA A 1 103 ? -0.929 13.487 -8.545 1.00 90.94 103 ALA A CA 1
ATOM 813 C C . ALA A 1 103 ? -1.311 12.011 -8.353 1.00 90.94 103 ALA A C 1
ATOM 815 O O . ALA A 1 103 ? -2.146 11.710 -7.507 1.00 90.94 103 ALA A O 1
ATOM 816 N N . ALA A 1 104 ? -0.659 11.079 -9.058 1.00 92.44 104 ALA A N 1
ATOM 817 C CA . ALA A 1 104 ? -0.956 9.649 -8.941 1.00 92.44 104 ALA A CA 1
ATOM 818 C C . ALA A 1 104 ? -0.724 9.107 -7.517 1.00 92.44 104 ALA A C 1
ATOM 820 O O . ALA A 1 104 ? -1.561 8.378 -6.984 1.00 92.44 104 ALA A O 1
ATOM 821 N N . GLN A 1 105 ? 0.376 9.511 -6.877 1.00 91.31 105 GLN A N 1
ATOM 822 C CA . GLN A 1 105 ? 0.680 9.142 -5.495 1.00 91.31 105 GLN A CA 1
ATOM 823 C C . GLN A 1 105 ? -0.385 9.664 -4.519 1.00 91.31 105 GLN A C 1
ATOM 825 O O . GLN A 1 105 ? -0.795 8.934 -3.610 1.00 91.31 105 GLN A O 1
ATOM 830 N N . MET A 1 106 ? -0.841 10.905 -4.719 1.00 93.12 106 MET A N 1
ATOM 831 C CA . MET A 1 106 ? -1.841 11.545 -3.869 1.00 93.12 106 MET A CA 1
ATOM 832 C C . MET A 1 106 ? -3.216 10.896 -4.034 1.00 93.12 106 MET A C 1
ATOM 834 O O . MET A 1 106 ? -3.909 10.681 -3.044 1.00 93.12 106 MET A O 1
ATOM 838 N N . GLU A 1 107 ? -3.604 10.537 -5.259 1.00 96.38 107 GLU A N 1
ATOM 839 C CA . GLU A 1 107 ? -4.857 9.82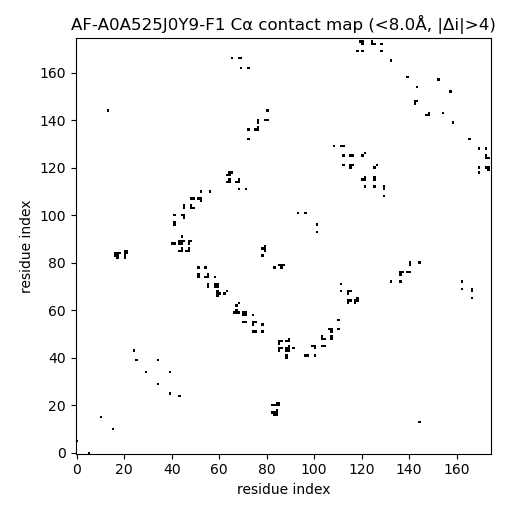2 -5.517 1.00 96.38 107 GLU A CA 1
ATOM 840 C C . GLU A 1 107 ? -4.907 8.471 -4.794 1.00 96.38 107 GLU A C 1
ATOM 842 O O . GLU A 1 107 ? -5.913 8.150 -4.169 1.00 96.38 107 GLU A O 1
ATOM 847 N N . LEU A 1 108 ? -3.808 7.711 -4.789 1.00 96.19 108 LEU A N 1
ATOM 848 C CA . LEU A 1 108 ? -3.708 6.500 -3.972 1.00 96.19 108 LEU A CA 1
ATOM 849 C C . LEU A 1 108 ? -3.777 6.815 -2.466 1.00 96.19 108 LEU A C 1
ATOM 851 O O . LEU A 1 108 ? -4.464 6.127 -1.711 1.00 96.19 108 LEU A O 1
ATOM 855 N N . ALA A 1 109 ? -3.061 7.847 -2.010 1.00 96.62 109 ALA A N 1
ATOM 856 C CA . ALA A 1 109 ? -3.043 8.225 -0.598 1.00 96.62 109 ALA A CA 1
ATOM 857 C C . ALA A 1 109 ? -4.440 8.609 -0.082 1.00 96.62 109 ALA A C 1
ATOM 859 O O . ALA A 1 109 ? -4.791 8.237 1.036 1.00 96.62 109 ALA A O 1
ATOM 860 N N . LYS A 1 110 ? -5.260 9.285 -0.899 1.00 98.00 110 LYS A N 1
ATOM 861 C CA . LYS A 1 110 ? -6.646 9.647 -0.562 1.00 98.00 110 LYS A CA 1
ATOM 862 C C . LYS A 1 110 ? -7.508 8.430 -0.223 1.00 98.00 110 LYS A C 1
ATOM 864 O O . LYS A 1 110 ? -8.276 8.506 0.732 1.00 98.00 110 LYS A O 1
ATOM 869 N N . VAL A 1 111 ? -7.352 7.313 -0.941 1.00 98.25 111 VAL A N 1
ATOM 870 C CA . VAL A 1 111 ? -8.080 6.063 -0.651 1.00 98.25 111 VAL A CA 1
ATOM 871 C C . VAL A 1 111 ? -7.737 5.555 0.752 1.00 98.25 111 VAL A C 1
ATOM 873 O O . VAL A 1 111 ? -8.626 5.287 1.557 1.00 98.25 111 VAL A O 1
ATOM 876 N N . LEU A 1 112 ? -6.446 5.505 1.091 1.00 98.25 112 LEU A N 1
ATOM 877 C CA . LEU A 1 112 ? -5.991 5.059 2.413 1.00 98.25 112 LEU A CA 1
ATOM 878 C C . LEU A 1 112 ? -6.388 6.042 3.526 1.00 98.25 112 LEU A C 1
ATOM 880 O O . LEU A 1 112 ? -6.804 5.618 4.602 1.00 98.25 112 LEU A O 1
ATOM 884 N N . PHE A 1 113 ? -6.338 7.351 3.266 1.00 98.44 113 PHE A N 1
ATOM 885 C CA . PHE A 1 113 ? -6.815 8.362 4.211 1.00 98.44 113 PHE A CA 1
ATOM 886 C C . PHE A 1 113 ? -8.324 8.270 4.462 1.00 98.44 113 PHE A C 1
ATOM 888 O O . PHE A 1 113 ? -8.760 8.479 5.594 1.00 98.44 113 PHE A O 1
ATOM 895 N N . ALA A 1 114 ? -9.124 7.923 3.451 1.00 98.31 114 ALA A N 1
ATOM 896 C CA . ALA A 1 114 ? -10.552 7.690 3.635 1.00 98.31 114 ALA A CA 1
ATOM 897 C C . ALA A 1 114 ? -10.808 6.507 4.584 1.00 98.31 114 ALA A C 1
ATOM 899 O O . ALA A 1 114 ? -11.635 6.622 5.488 1.00 98.31 114 ALA A O 1
ATOM 900 N N . ILE A 1 115 ? -10.046 5.416 4.445 1.00 98.38 115 ILE A N 1
ATOM 901 C CA . ILE A 1 115 ? -10.111 4.255 5.346 1.00 98.38 115 ILE A CA 1
ATOM 902 C C . ILE A 1 115 ? -9.672 4.640 6.768 1.00 98.38 115 ILE A C 1
ATOM 904 O O . ILE A 1 115 ? -10.385 4.362 7.731 1.00 98.38 115 ILE A O 1
ATOM 908 N N . PHE A 1 116 ? -8.548 5.347 6.924 1.00 98.19 116 PHE A N 1
ATOM 909 C CA . PHE A 1 116 ? -8.087 5.826 8.234 1.00 98.19 116 PHE A CA 1
ATOM 910 C C . PHE A 1 116 ? -9.101 6.743 8.923 1.00 98.19 116 PHE A C 1
ATOM 912 O O . PHE A 1 116 ? -9.317 6.625 10.130 1.00 98.19 116 PHE A O 1
ATOM 919 N N . SER A 1 117 ? -9.794 7.595 8.164 1.00 97.25 117 SER A N 1
ATOM 920 C CA . SER A 1 117 ? -10.845 8.464 8.699 1.00 97.25 117 SER A CA 1
ATOM 921 C C . SER A 1 117 ? -12.005 7.668 9.308 1.00 97.25 117 SER A C 1
ATOM 923 O O . SER A 1 117 ? -12.536 8.076 10.341 1.00 97.25 117 SER A O 1
ATOM 925 N N . GLN A 1 118 ? -12.372 6.514 8.736 1.00 96.75 118 GLN A N 1
ATOM 926 C CA . GLN A 1 118 ? -13.390 5.617 9.312 1.00 96.75 118 GLN A CA 1
ATOM 927 C C . GLN A 1 118 ? -12.942 5.012 10.652 1.00 96.75 118 GLN A C 1
ATOM 929 O O . GLN A 1 118 ? -13.774 4.690 11.494 1.00 96.75 118 GLN A O 1
ATOM 934 N N . LEU A 1 119 ? -11.629 4.910 10.869 1.00 96.62 119 LEU A N 1
ATOM 935 C CA . LEU A 1 119 ? -11.001 4.420 12.099 1.00 96.62 119 LEU A CA 1
ATOM 936 C C . LEU A 1 119 ? -10.644 5.547 13.086 1.00 96.62 119 LEU A C 1
ATOM 938 O O . LEU A 1 119 ? -10.031 5.300 14.123 1.00 96.62 119 LEU A O 1
ATOM 942 N N . GLY A 1 120 ? -11.042 6.788 12.789 1.00 96.25 120 GLY A N 1
ATOM 943 C CA . GLY A 1 120 ? -10.796 7.949 13.644 1.00 96.25 120 GLY A CA 1
ATOM 944 C C . GLY A 1 120 ? -9.394 8.551 13.527 1.00 96.25 120 GLY A C 1
ATOM 945 O O . GLY A 1 120 ? -9.060 9.427 14.315 1.00 96.25 120 GLY A O 1
ATOM 946 N N . VAL A 1 121 ? -8.589 8.138 12.544 1.00 97.75 121 VAL A N 1
ATOM 947 C CA . VAL A 1 121 ? -7.226 8.646 12.328 1.00 97.75 121 VAL A CA 1
ATOM 948 C C . VAL A 1 121 ? -7.234 9.684 11.201 1.00 97.75 121 VAL A C 1
ATOM 950 O O . VAL A 1 121 ? -7.608 9.383 10.067 1.00 97.75 121 VAL A O 1
ATOM 953 N N . ARG A 1 122 ? -6.856 10.934 11.503 1.00 96.56 122 ARG A N 1
ATOM 954 C CA . ARG A 1 122 ? -6.962 12.087 10.581 1.00 96.56 122 ARG A CA 1
ATOM 955 C C . ARG A 1 122 ? -5.757 13.025 10.680 1.00 96.56 122 ARG A C 1
ATOM 957 O O . ARG A 1 122 ? -4.924 12.890 11.569 1.00 96.56 122 ARG A O 1
ATOM 964 N N . GLY A 1 123 ? -5.676 13.992 9.763 1.00 95.69 123 GLY A N 1
ATOM 965 C CA . GLY A 1 123 ? -4.664 15.052 9.790 1.00 95.69 123 GLY A CA 1
ATOM 966 C C . GLY A 1 123 ? -3.234 14.514 9.726 1.00 95.69 123 GLY A C 1
ATOM 967 O O . GLY A 1 123 ? -2.945 13.583 8.976 1.00 95.69 123 GLY A O 1
ATOM 968 N N . GLU A 1 124 ? -2.344 15.097 10.524 1.00 96.50 124 GLU A N 1
ATOM 969 C CA . GLU A 1 124 ? -0.940 14.683 10.629 1.00 96.50 124 GLU A CA 1
ATOM 970 C C . GLU A 1 124 ? -0.794 13.219 11.074 1.00 96.50 124 GLU A C 1
ATOM 972 O O . GLU A 1 124 ? 0.019 12.475 10.524 1.00 96.50 124 GLU A O 1
ATOM 977 N N . GLN A 1 125 ? -1.659 12.751 11.978 1.00 97.44 125 GLN A N 1
ATOM 978 C CA . GLN A 1 125 ? -1.634 11.367 12.453 1.00 97.44 125 GLN A CA 1
ATOM 979 C C . GLN A 1 125 ? -1.924 10.361 11.330 1.00 97.44 125 GLN A C 1
ATOM 981 O O . GLN A 1 125 ? -1.271 9.321 11.237 1.00 97.44 125 GLN A O 1
ATOM 986 N N . ALA A 1 126 ? -2.817 10.700 10.393 1.00 97.38 126 ALA A N 1
ATOM 987 C CA . ALA A 1 126 ? -3.038 9.885 9.198 1.00 97.38 126 ALA A CA 1
ATOM 988 C C . ALA A 1 126 ? -1.808 9.839 8.277 1.00 97.38 126 ALA A C 1
ATOM 990 O O . ALA A 1 126 ? -1.550 8.808 7.654 1.00 97.38 126 ALA A O 1
ATOM 991 N N . GLN A 1 127 ? -1.014 10.912 8.209 1.00 96.31 127 GLN A N 1
ATOM 992 C CA . GLN A 1 127 ? 0.236 10.923 7.440 1.00 96.31 127 GLN A CA 1
ATOM 993 C C . GLN A 1 127 ? 1.295 10.014 8.076 1.00 96.31 127 GLN A C 1
ATOM 995 O O . GLN A 1 127 ? 1.970 9.269 7.359 1.00 96.31 127 GLN A O 1
ATOM 1000 N N . HIS A 1 128 ? 1.411 10.026 9.409 1.00 97.19 128 HIS A N 1
ATOM 1001 C CA . HIS A 1 128 ? 2.271 9.094 10.141 1.00 97.19 128 HIS A CA 1
ATOM 1002 C C . HIS A 1 128 ? 1.824 7.643 9.947 1.00 97.19 128 HIS A C 1
ATOM 1004 O O . HIS A 1 128 ? 2.645 6.812 9.552 1.00 97.19 128 HIS A O 1
ATOM 1010 N N . ALA A 1 129 ? 0.530 7.352 10.114 1.00 97.75 129 ALA A N 1
ATOM 1011 C CA . ALA A 1 129 ? -0.034 6.025 9.876 1.00 97.75 129 ALA A CA 1
ATOM 1012 C C . ALA A 1 129 ? 0.229 5.538 8.441 1.00 97.75 129 ALA A C 1
ATOM 1014 O O . ALA A 1 129 ? 0.672 4.407 8.248 1.00 97.75 129 ALA A O 1
ATOM 1015 N N . LEU A 1 130 ? 0.055 6.399 7.430 1.00 96.81 130 LEU A N 1
ATOM 1016 C CA . LEU A 1 130 ? 0.350 6.059 6.035 1.00 96.81 130 LEU A CA 1
ATOM 1017 C C . LEU A 1 130 ? 1.833 5.738 5.815 1.00 96.81 130 LEU A C 1
ATOM 1019 O O . LEU A 1 130 ? 2.160 4.793 5.093 1.00 96.81 130 LEU A O 1
ATOM 1023 N N . ARG A 1 131 ? 2.740 6.521 6.413 1.00 95.06 131 ARG A N 1
ATOM 1024 C CA . ARG A 1 131 ? 4.187 6.282 6.322 1.00 95.06 131 ARG A CA 1
ATOM 1025 C C . ARG A 1 131 ? 4.555 4.939 6.954 1.00 95.06 131 ARG A C 1
ATOM 1027 O O . ARG A 1 131 ? 5.280 4.171 6.329 1.00 95.06 131 ARG A O 1
ATOM 1034 N N . ILE A 1 132 ? 4.027 4.642 8.141 1.00 97.19 132 ILE A N 1
ATOM 1035 C CA . ILE A 1 132 ? 4.281 3.382 8.853 1.00 97.19 132 ILE A CA 1
ATOM 1036 C C . ILE A 1 132 ? 3.712 2.198 8.070 1.00 97.19 132 ILE A C 1
ATOM 1038 O O . ILE A 1 132 ? 4.436 1.233 7.846 1.00 97.19 132 ILE A O 1
ATOM 1042 N N . LEU A 1 133 ? 2.472 2.296 7.578 1.00 97.12 133 LEU A N 1
ATOM 1043 C CA . LEU A 1 133 ? 1.844 1.260 6.756 1.00 97.12 133 LEU A CA 1
ATOM 1044 C C . LEU A 1 133 ? 2.702 0.941 5.530 1.00 97.12 133 LEU A C 1
ATOM 1046 O O . LEU A 1 133 ? 3.008 -0.219 5.267 1.00 97.12 133 LEU A O 1
ATOM 1050 N N . ARG A 1 134 ? 3.135 1.966 4.786 1.00 94.12 134 ARG A N 1
ATOM 1051 C CA . ARG A 1 134 ? 3.981 1.783 3.596 1.00 94.12 134 ARG A CA 1
ATOM 1052 C C . ARG A 1 134 ? 5.312 1.116 3.934 1.00 94.12 134 ARG A C 1
ATOM 1054 O O . ARG A 1 134 ? 5.717 0.209 3.211 1.00 94.12 134 ARG A O 1
ATOM 1061 N N . SER A 1 135 ? 5.967 1.535 5.017 1.00 94.75 135 SER A N 1
ATOM 1062 C CA . SER A 1 135 ? 7.208 0.910 5.490 1.00 94.75 135 SER A CA 1
ATOM 1063 C C . SER A 1 135 ? 6.998 -0.550 5.881 1.00 94.75 135 SER A C 1
ATOM 1065 O O . SER A 1 135 ? 7.785 -1.401 5.480 1.00 94.75 135 SER A O 1
ATOM 1067 N N . PHE A 1 136 ? 5.916 -0.843 6.606 1.00 95.88 136 PHE A N 1
ATOM 1068 C CA . PHE A 1 136 ? 5.544 -2.191 7.024 1.00 95.88 136 PHE A CA 1
ATOM 1069 C C . PHE A 1 136 ? 5.341 -3.112 5.816 1.00 95.88 136 PHE A C 1
ATOM 1071 O O . PHE A 1 136 ? 6.019 -4.131 5.697 1.00 95.88 136 PHE A O 1
ATOM 1078 N N . VAL A 1 137 ? 4.469 -2.728 4.875 1.00 94.81 137 VAL A N 1
ATOM 1079 C CA . VAL A 1 137 ? 4.184 -3.556 3.693 1.00 94.81 137 VAL A CA 1
ATOM 1080 C C . VAL A 1 137 ? 5.444 -3.759 2.858 1.00 94.81 137 VAL A C 1
ATOM 1082 O O . VAL A 1 137 ? 5.753 -4.883 2.468 1.00 94.81 137 VAL A O 1
ATOM 1085 N N . ARG A 1 138 ? 6.203 -2.686 2.615 1.00 91.75 138 ARG A N 1
ATOM 1086 C CA . ARG A 1 138 ? 7.437 -2.758 1.833 1.00 91.75 138 ARG A CA 1
ATOM 1087 C C . ARG A 1 138 ? 8.493 -3.642 2.494 1.00 91.75 138 ARG A C 1
ATOM 1089 O O . ARG A 1 138 ? 9.177 -4.359 1.776 1.00 91.75 138 ARG A O 1
ATOM 1096 N N . GLY A 1 139 ? 8.626 -3.600 3.819 1.00 90.94 139 GLY A N 1
ATOM 1097 C CA . GLY A 1 139 ? 9.553 -4.458 4.558 1.00 90.94 139 GLY A CA 1
ATOM 1098 C C . GLY A 1 139 ? 9.260 -5.937 4.320 1.00 90.94 139 GLY A C 1
ATOM 1099 O O . GLY A 1 139 ? 10.140 -6.663 3.870 1.00 90.94 139 GLY A O 1
ATOM 1100 N N . PHE A 1 140 ? 8.006 -6.357 4.518 1.00 90.94 140 PHE A N 1
ATOM 1101 C CA . PHE A 1 140 ? 7.582 -7.738 4.252 1.00 90.94 140 PHE A CA 1
ATOM 1102 C C . PHE A 1 140 ? 7.856 -8.161 2.810 1.00 90.94 140 PHE A C 1
ATOM 1104 O O . PHE A 1 140 ? 8.483 -9.191 2.582 1.00 90.94 140 PHE A O 1
ATOM 1111 N N . VAL A 1 141 ? 7.449 -7.331 1.847 1.00 89.62 141 VAL A N 1
ATOM 1112 C CA . VAL A 1 141 ? 7.655 -7.604 0.421 1.00 89.62 141 VAL A CA 1
ATOM 1113 C C . VAL A 1 141 ? 9.140 -7.759 0.094 1.00 89.62 141 VAL A C 1
ATOM 1115 O O . VAL A 1 141 ? 9.517 -8.711 -0.576 1.00 89.62 141 VAL A O 1
ATOM 1118 N N . LEU A 1 142 ? 10.000 -6.850 0.564 1.00 86.00 142 LEU A N 1
ATOM 1119 C CA . LEU A 1 142 ? 11.433 -6.910 0.271 1.00 86.00 142 LEU A CA 1
ATOM 1120 C C . LEU A 1 142 ? 12.106 -8.129 0.905 1.00 86.00 142 LEU A C 1
ATOM 1122 O O . LEU A 1 142 ? 12.975 -8.726 0.275 1.00 86.00 142 LEU A O 1
ATOM 1126 N N . HIS A 1 143 ? 11.713 -8.515 2.118 1.00 85.44 143 HIS A N 1
ATOM 1127 C CA . HIS A 1 143 ? 12.271 -9.702 2.762 1.00 85.44 143 HIS A CA 1
ATOM 1128 C C . HIS A 1 143 ? 11.822 -11.005 2.090 1.00 85.44 143 HIS A C 1
ATOM 1130 O O . HIS A 1 143 ? 12.631 -11.922 1.952 1.00 85.44 143 HIS A O 1
ATOM 1136 N N . GLU A 1 144 ? 10.576 -11.065 1.621 1.00 84.50 144 GLU A N 1
ATOM 1137 C CA . GLU A 1 144 ? 10.046 -12.191 0.849 1.00 84.50 144 GLU A CA 1
ATOM 1138 C C . GLU A 1 144 ? 10.707 -12.291 -0.537 1.00 84.50 144 GLU A C 1
ATOM 1140 O O . GLU A 1 144 ? 11.105 -13.373 -0.971 1.00 84.50 144 GLU A O 1
ATOM 1145 N N . MET A 1 145 ? 10.918 -11.150 -1.203 1.00 78.00 145 MET A N 1
ATOM 1146 C CA . MET A 1 145 ? 11.655 -11.070 -2.471 1.00 78.00 145 MET A CA 1
ATOM 1147 C C . MET A 1 145 ? 13.124 -11.472 -2.323 1.00 78.00 145 MET A C 1
ATOM 1149 O O . MET A 1 145 ? 13.679 -12.151 -3.182 1.00 78.00 145 MET A O 1
ATOM 1153 N N . GLY A 1 146 ? 13.770 -11.049 -1.238 1.00 72.56 146 GLY A N 1
ATOM 1154 C CA . GLY A 1 146 ? 15.178 -11.332 -0.979 1.00 72.56 146 GLY A CA 1
ATOM 1155 C C . GLY A 1 146 ? 15.448 -12.718 -0.397 1.00 72.56 146 GLY A C 1
ATOM 1156 O O . GLY A 1 146 ? 16.594 -12.967 -0.027 1.00 72.56 146 GLY A O 1
ATOM 1157 N N . ALA A 1 147 ? 14.420 -13.569 -0.230 1.00 69.00 147 ALA A N 1
ATOM 1158 C CA . ALA A 1 147 ? 14.488 -14.828 0.524 1.00 69.00 147 ALA A CA 1
ATOM 1159 C C . ALA A 1 147 ? 15.246 -14.669 1.861 1.00 69.00 147 ALA A C 1
ATOM 1161 O O . ALA A 1 147 ? 16.012 -15.533 2.280 1.00 69.00 147 ALA A O 1
ATOM 1162 N N . SER A 1 148 ? 15.100 -13.499 2.496 1.00 62.41 148 SER A N 1
ATOM 1163 C CA . SER A 1 148 ? 15.949 -13.078 3.616 1.00 62.41 148 SER A CA 1
ATOM 1164 C C . SER A 1 148 ? 15.497 -13.665 4.951 1.00 62.41 148 SER A C 1
ATOM 1166 O O . SER A 1 148 ? 16.231 -13.588 5.935 1.00 62.41 148 SER A O 1
ATOM 1168 N N . PHE A 1 149 ? 14.300 -14.251 4.994 1.00 59.56 149 PHE A N 1
ATOM 1169 C CA . PHE A 1 149 ? 13.871 -15.083 6.105 1.00 59.56 149 PHE A CA 1
ATOM 1170 C C . PHE A 1 149 ? 14.427 -16.495 5.902 1.00 59.56 149 PHE A C 1
ATOM 1172 O O . PHE A 1 149 ? 14.043 -17.206 4.981 1.00 59.56 149 PHE A O 1
ATOM 1179 N N . LEU A 1 150 ? 15.360 -16.882 6.771 1.00 56.88 150 LEU A N 1
ATOM 1180 C CA . LEU A 1 150 ? 16.003 -18.201 6.775 1.00 56.88 150 LEU A CA 1
ATOM 1181 C C . LEU A 1 150 ? 15.129 -19.291 7.436 1.00 56.88 150 LEU A C 1
ATOM 1183 O O . LEU A 1 150 ? 15.560 -20.436 7.546 1.00 56.88 150 LEU A O 1
ATOM 1187 N N . GLU A 1 151 ? 13.930 -18.939 7.912 1.00 59.09 151 GLU A N 1
ATOM 1188 C CA . GLU A 1 151 ? 13.100 -19.750 8.813 1.00 59.09 151 GLU A CA 1
ATOM 1189 C C . GLU A 1 151 ? 11.838 -20.341 8.148 1.00 59.09 151 GLU A C 1
ATOM 1191 O O . GLU A 1 151 ? 11.314 -19.764 7.197 1.00 59.09 151 GLU A O 1
ATOM 1196 N N . PRO A 1 152 ? 11.297 -21.461 8.678 1.00 61.22 152 PRO A N 1
ATOM 1197 C CA . PRO A 1 152 ? 10.156 -22.204 8.122 1.00 61.22 152 PRO A CA 1
ATOM 1198 C C . PRO A 1 152 ? 8.779 -21.555 8.361 1.00 61.22 152 PRO A C 1
ATOM 1200 O O . PRO A 1 152 ? 7.756 -22.220 8.206 1.00 61.22 152 PRO A O 1
ATOM 1203 N N . LEU A 1 153 ? 8.721 -20.298 8.811 1.00 63.53 153 LEU A N 1
ATOM 1204 C CA . LEU A 1 153 ? 7.451 -19.627 9.087 1.00 63.53 153 LEU A CA 1
ATOM 1205 C C . LEU A 1 153 ? 6.800 -19.149 7.787 1.00 63.53 153 LEU A C 1
ATOM 1207 O O . LEU A 1 153 ? 7.422 -18.473 6.970 1.00 63.53 153 LEU A O 1
ATOM 1211 N N . GLU A 1 154 ? 5.512 -19.448 7.630 1.00 77.81 154 GLU A N 1
ATOM 1212 C CA . GLU A 1 154 ? 4.730 -19.003 6.480 1.00 77.81 154 GLU A CA 1
ATOM 1213 C C . GLU A 1 154 ? 4.604 -17.469 6.478 1.00 77.81 154 GLU A C 1
ATOM 1215 O O . GLU A 1 154 ? 4.062 -16.860 7.412 1.00 77.81 154 GLU A O 1
ATOM 1220 N N . HIS A 1 155 ? 5.092 -16.832 5.408 1.00 81.44 155 HIS A N 1
ATOM 1221 C CA . HIS A 1 155 ? 5.065 -15.374 5.229 1.00 81.44 155 HIS A CA 1
ATOM 1222 C C . HIS A 1 155 ? 3.647 -14.813 5.369 1.00 81.44 155 HIS A C 1
ATOM 1224 O O . HIS A 1 155 ? 3.447 -13.769 5.993 1.00 81.44 155 HIS A O 1
ATOM 1230 N N . ASP A 1 156 ? 2.657 -15.543 4.854 1.00 86.94 156 ASP A N 1
ATOM 1231 C CA . ASP A 1 156 ? 1.245 -15.174 4.919 1.00 86.94 156 ASP A CA 1
ATOM 1232 C C . ASP A 1 156 ? 0.739 -15.086 6.365 1.00 86.94 156 ASP A C 1
ATOM 1234 O O . ASP A 1 156 ? 0.045 -14.132 6.723 1.00 86.94 156 ASP A O 1
ATOM 1238 N N . GLN A 1 157 ? 1.138 -16.027 7.228 1.00 91.12 157 GLN A N 1
ATOM 1239 C CA . GLN A 1 157 ? 0.740 -16.024 8.636 1.00 91.12 157 GLN A CA 1
ATOM 1240 C C . GLN A 1 157 ? 1.342 -14.827 9.381 1.00 91.12 157 GLN A C 1
ATOM 1242 O O . GLN A 1 157 ? 0.644 -14.144 10.138 1.00 91.12 157 GLN A O 1
ATOM 1247 N N . SER A 1 158 ? 2.628 -14.555 9.152 1.00 92.88 158 SER A N 1
ATOM 1248 C CA . SER A 1 158 ? 3.329 -13.422 9.767 1.00 92.88 158 SER A CA 1
ATOM 1249 C C . SER A 1 158 ? 2.766 -12.084 9.294 1.00 92.88 158 SER A C 1
ATOM 1251 O O . SER A 1 158 ? 2.582 -11.162 10.092 1.00 92.88 158 SER A O 1
ATOM 1253 N N . TYR A 1 159 ? 2.433 -11.984 8.007 1.00 94.56 159 TYR A N 1
ATOM 1254 C CA . TYR A 1 159 ? 1.829 -10.788 7.438 1.00 94.56 159 TYR A CA 1
ATOM 1255 C C . TYR A 1 159 ? 0.440 -10.521 8.026 1.00 94.56 159 TYR A C 1
ATOM 1257 O O . TYR A 1 159 ? 0.137 -9.393 8.406 1.00 94.56 159 TYR A O 1
ATOM 1265 N N . GLU A 1 160 ? -0.379 -11.561 8.184 1.00 95.69 160 GLU A N 1
ATOM 1266 C CA . GLU A 1 160 ? -1.705 -11.455 8.792 1.00 95.69 160 GLU A CA 1
ATOM 1267 C C . GLU A 1 160 ? -1.644 -11.046 10.275 1.00 95.69 160 GLU A C 1
ATOM 1269 O O . GLU A 1 160 ? -2.409 -10.198 10.738 1.00 95.69 160 GLU A O 1
ATOM 1274 N N . LEU A 1 161 ? -0.690 -11.592 11.035 1.00 96.44 161 LEU A N 1
ATOM 1275 C CA . LEU A 1 161 ? -0.397 -11.121 12.392 1.00 96.44 161 LEU A CA 1
ATOM 1276 C C . LEU A 1 161 ? 0.001 -9.642 12.402 1.00 96.44 161 LEU A C 1
ATOM 1278 O O . LEU A 1 161 ? -0.516 -8.874 13.210 1.00 96.44 161 LEU A O 1
ATOM 1282 N N . GLY A 1 162 ? 0.870 -9.227 11.484 1.00 97.00 162 GLY A N 1
ATOM 1283 C CA . GLY A 1 162 ? 1.298 -7.837 11.378 1.00 97.00 162 GLY A CA 1
ATOM 1284 C C . GLY A 1 162 ? 0.181 -6.875 10.950 1.00 97.00 162 GLY A C 1
ATOM 1285 O O . GLY A 1 162 ? 0.132 -5.756 11.457 1.00 97.00 162 GLY A O 1
ATOM 1286 N N . ILE A 1 163 ? -0.767 -7.307 10.107 1.00 98.19 163 ILE A N 1
ATOM 1287 C CA . ILE A 1 163 ? -1.986 -6.536 9.812 1.00 98.19 163 ILE A CA 1
ATOM 1288 C C . ILE A 1 163 ? -2.788 -6.309 11.093 1.00 98.19 163 ILE A C 1
ATOM 1290 O O . ILE A 1 163 ? -3.160 -5.171 11.382 1.00 98.19 163 ILE A O 1
ATOM 1294 N N . ARG A 1 164 ? -3.035 -7.367 11.879 1.00 97.88 164 ARG A N 1
ATOM 1295 C CA . ARG A 1 164 ? -3.759 -7.244 13.155 1.00 97.88 164 ARG A CA 1
ATOM 1296 C C . ARG A 1 164 ? -3.060 -6.282 14.111 1.00 97.88 164 ARG A C 1
ATOM 1298 O O . ARG A 1 164 ? -3.704 -5.360 14.602 1.00 97.88 164 ARG A O 1
ATOM 1305 N N . LEU A 1 165 ? -1.743 -6.427 14.280 1.00 97.88 165 LEU A N 1
ATOM 1306 C CA . LEU A 1 165 ? -0.930 -5.520 15.097 1.00 97.88 165 LEU A CA 1
ATOM 1307 C C . LEU A 1 165 ? -1.044 -4.065 14.628 1.00 97.88 165 LEU A C 1
ATOM 1309 O O . LEU A 1 165 ? -1.189 -3.164 15.451 1.00 97.88 165 LEU A O 1
ATOM 1313 N N . PHE A 1 166 ? -1.002 -3.823 13.316 1.00 98.00 166 PHE A N 1
ATOM 1314 C CA . PHE A 1 166 ? -1.137 -2.476 12.769 1.00 98.00 166 PHE A CA 1
ATOM 1315 C C . PHE A 1 166 ? -2.525 -1.885 13.049 1.00 98.00 166 PHE A C 1
ATOM 1317 O O . PHE A 1 166 ? -2.614 -0.748 13.508 1.00 98.00 166 PHE A O 1
ATOM 1324 N N . ILE A 1 167 ? -3.598 -2.649 12.812 1.00 97.50 167 ILE A N 1
ATOM 1325 C CA . ILE A 1 167 ? -4.984 -2.210 13.040 1.00 97.50 167 ILE A CA 1
ATOM 1326 C C . ILE A 1 167 ? -5.225 -1.897 14.520 1.00 97.50 167 ILE A C 1
ATOM 1328 O O . ILE A 1 167 ? -5.757 -0.833 14.834 1.00 97.50 167 ILE A O 1
ATOM 1332 N N . GLU A 1 168 ? -4.820 -2.787 15.426 1.00 96.25 168 GLU A N 1
ATOM 1333 C CA . GLU A 1 168 ? -4.955 -2.581 16.873 1.00 96.25 168 GLU A CA 1
ATOM 1334 C C . GLU A 1 168 ? -4.099 -1.396 17.350 1.00 96.25 168 GLU A C 1
ATOM 1336 O O . GLU A 1 168 ? -4.556 -0.559 18.133 1.00 96.25 168 GLU A O 1
ATOM 1341 N N . GLY A 1 169 ? -2.887 -1.259 16.804 1.00 96.06 169 GLY A N 1
ATOM 1342 C CA . GLY A 1 169 ? -1.964 -0.164 17.093 1.00 96.06 169 GLY A CA 1
ATOM 1343 C C . GLY A 1 169 ? -2.429 1.210 16.603 1.00 96.06 169 GLY A C 1
ATOM 1344 O O . GLY A 1 169 ? -1.931 2.223 17.097 1.00 96.06 169 GLY A O 1
ATOM 1345 N N . LEU A 1 170 ? -3.417 1.290 15.697 1.00 94.88 170 LEU A N 1
ATOM 1346 C CA . LEU A 1 170 ? -3.951 2.579 15.238 1.00 94.88 170 LEU A CA 1
ATOM 1347 C C . LEU A 1 170 ? -4.551 3.423 16.368 1.00 94.88 170 LEU A C 1
ATOM 1349 O O . LEU A 1 170 ? -4.666 4.638 16.214 1.00 94.88 170 LEU A O 1
ATOM 1353 N N . GLY A 1 171 ? -4.895 2.810 17.507 1.00 91.06 171 GLY A N 1
ATOM 1354 C CA . GLY A 1 171 ? -5.319 3.525 18.710 1.00 91.06 171 GLY A CA 1
ATOM 1355 C C . GLY A 1 171 ? -4.337 4.613 19.160 1.00 91.06 171 GLY A C 1
ATOM 1356 O O . GLY A 1 171 ? -4.780 5.645 19.647 1.00 91.06 171 GLY A O 1
ATOM 1357 N N . VAL A 1 172 ? -3.033 4.443 18.908 1.00 93.50 172 VAL A N 1
ATOM 1358 C CA . VAL A 1 172 ? -1.983 5.426 19.247 1.00 93.50 172 VAL A CA 1
ATOM 1359 C C . VAL A 1 172 ? -2.127 6.739 18.461 1.00 93.50 172 VAL A C 1
ATOM 1361 O O . VAL A 1 172 ? -1.642 7.777 18.895 1.00 93.50 172 VAL A O 1
ATOM 1364 N N . PHE A 1 173 ? -2.813 6.710 17.316 1.00 90.00 173 PHE A N 1
ATOM 1365 C CA . PHE A 1 173 ? -3.020 7.866 16.437 1.00 90.00 173 PHE A CA 1
ATOM 1366 C C . PHE A 1 173 ? -4.368 8.570 16.656 1.00 90.00 173 PHE A C 1
ATOM 1368 O O . PHE A 1 173 ? -4.660 9.563 15.982 1.00 90.00 173 PHE A O 1
ATOM 1375 N N . ARG A 1 174 ? -5.220 8.033 17.538 1.00 83.62 174 ARG A N 1
ATOM 1376 C CA . ARG A 1 174 ? -6.534 8.594 17.864 1.00 83.62 174 ARG A CA 1
ATOM 1377 C C . ARG A 1 174 ? -6.352 9.575 19.021 1.00 83.62 174 ARG A C 1
ATOM 1379 O O . ARG A 1 174 ? -6.262 9.151 20.167 1.00 83.62 174 ARG A O 1
ATOM 1386 N N . ASN A 1 175 ? -6.270 10.863 18.697 1.00 61.22 175 ASN A N 1
ATOM 1387 C CA . ASN A 1 175 ? -6.376 11.937 19.689 1.00 61.22 175 ASN A CA 1
ATOM 1388 C C . ASN A 1 175 ? -7.838 12.172 20.068 1.00 61.22 175 ASN A C 1
ATOM 1390 O O . ASN A 1 175 ? -8.678 12.201 19.136 1.00 61.22 175 ASN A O 1
#

Nearest PDB structures (foldseek):
  1zk8-assembly1_B  TM=7.921E-01  e=2.418E-07  Bacillus cereus ATCC 14579
  2oi8-assembly1_A-2  TM=6.732E-01  e=6.532E-03  Streptomyces coelicolor
  3vpr-assembly2_C  TM=6.444E-01  e=2.188E-02  Thermus thermophilus HB8
  6mj1-assembly1_A-2  TM=6.523E-01  e=8.076E-02  Bacillus subtilis subsp. subtilis str. 168
  4nqi-assembly1_A  TM=2.455E-01  e=3.037E+00  Dictyostelium discoideum

Mean predicted aligned error: 7.04 Å

Secondary structure (DSSP, 8-state):
--HHHHHTS---HHHHHHHHHHHHHHHHHHHH----HHHHHHHHHHHHHHHHHHHHHHHHTT--HHHHHHHHHHHHHHHHHHSHHHHHHH---GGG--HHHHHHHHHHHHHHHHHHHHTT--HHHHHHHHHHHHHHHHHHHHHHHTT---S---HHHHHHHHHHHHHHHGGGG--

Sequence (175 aa):
MKLAEILELPTTGWDKRIAADLTAEMEHHLAEKTSTVPEMRRFLAVKGYRELRQLIEHDVAGKSGADALRAAMISMRRYALDRPGLSAATFRNPETDSPEWRAAQMELAKVLFAIFSQLGVRGEQAQHALRILRSFVRGFVLHEMGASFLEPLEHDQSYELGIRLFIEGLGVFRN

Foldseek 3Di:
DDPVVVVPPPQDPLNVQLVVLLVVLCVVVVVVDDDDPVRSLQVLQLVLLVVLLVQLCVQLVPHAALNSLLSSLVSLLVSCLNRVNSNVSNPDDPVPHDPSNVVSNVSSLVSQQVRLVRVQADDVLSVVLVVVSVVLSVVLNVCVSVVVPPDPDDSVVVSSVVSVVSSVVSVVRHD

pLDDT: mean 85.56, std 14.55, range [39.69, 98.62]

Solvent-accessible surface area (backbone atoms only — not comparable to full-atom values): 9606 Å² total; per-residue (Å²): 134,56,74,71,60,65,72,66,49,84,73,47,79,53,54,52,48,30,50,51,46,43,47,59,53,46,55,61,51,50,77,76,41,94,74,54,71,70,56,48,50,48,50,39,18,32,50,30,31,49,54,50,36,52,49,28,57,61,60,24,60,97,47,54,38,68,59,21,48,49,35,33,52,53,40,54,45,49,46,38,70,76,35,38,33,32,40,59,38,51,74,64,67,74,94,78,59,54,73,64,42,55,50,31,51,48,59,38,47,50,58,55,48,54,38,35,46,66,67,58,22,52,73,70,42,33,54,52,52,51,53,51,50,52,51,52,47,50,50,55,50,51,35,62,64,62,63,64,64,92,61,94,70,58,65,68,60,55,50,54,52,48,47,51,53,51,63,64,53,47,60,81,44,48,128